Protein AF-A0A662S1Z7-F1 (afdb_monomer_lite)

Secondary structure (DSSP, 8-state):
-------PPPTTTEEE-TTS-EEETTEE-----HHHHHHHHHHHHHHH-HHHHHHHHHHHHHHHHH-

Sequence (67 aa):
MESIMAREFPRGVLEFDEGGRLTLLGRPVILMGKDTIAQLQHSVETVLGSRTAKLAFYHAGVSVGRG

Radius of gyration: 16.49 Å; chains: 1; bounding box: 44×30×34 Å

pLDDT: mean 84.69, std 14.92, range [40.38, 96.44]

Foldseek 3Di:
DDPPPPPPDDPCQWDADPVRFIDGNNHGDDDDDPVRVVVVLVVCCVPPNDVVSVVVVVVVVVVVVPD

Structure (mmCIF, N/CA/C/O backbone):
data_AF-A0A662S1Z7-F1
#
_entry.id   AF-A0A662S1Z7-F1
#
loop_
_atom_site.group_PDB
_atom_site.id
_atom_site.type_symbol
_atom_site.label_atom_id
_atom_site.label_alt_id
_atom_site.label_comp_id
_atom_site.label_asym_id
_atom_site.label_entity_id
_atom_site.label_seq_id
_atom_site.pdbx_PDB_ins_code
_atom_site.Cartn_x
_atom_site.Cartn_y
_atom_site.Cartn_z
_atom_site.occupancy
_atom_site.B_iso_or_equiv
_atom_site.auth_seq_id
_atom_site.auth_comp_id
_atom_site.auth_asym_id
_atom_site.auth_atom_id
_atom_site.pdbx_PDB_model_num
ATOM 1 N N . MET A 1 1 ? 30.182 -21.831 11.661 1.00 40.38 1 MET A N 1
ATOM 2 C CA . MET A 1 1 ? 29.688 -20.496 11.270 1.00 40.38 1 MET A CA 1
ATOM 3 C C . MET A 1 1 ? 28.890 -20.702 9.996 1.00 40.38 1 MET A C 1
ATOM 5 O O . MET A 1 1 ? 29.472 -20.748 8.921 1.00 40.38 1 MET A O 1
ATOM 9 N N . GLU A 1 2 ? 27.603 -21.020 10.128 1.00 42.84 2 GLU A N 1
ATOM 10 C CA . GLU A 1 2 ? 26.750 -21.281 8.966 1.00 42.84 2 GLU A CA 1
ATOM 11 C C . GLU A 1 2 ? 26.426 -19.949 8.293 1.00 42.84 2 GLU A C 1
ATOM 13 O O . GLU A 1 2 ? 25.823 -19.059 8.891 1.00 42.84 2 GLU A O 1
ATOM 18 N N . SER A 1 3 ? 26.902 -19.797 7.058 1.00 46.28 3 SER A N 1
ATOM 19 C CA . SER A 1 3 ? 26.511 -18.707 6.175 1.00 46.28 3 SER A CA 1
ATOM 20 C C . SER A 1 3 ? 25.017 -18.852 5.904 1.00 46.28 3 SER A C 1
ATOM 22 O O . SER A 1 3 ? 24.596 -19.799 5.237 1.00 46.28 3 SER A O 1
ATOM 24 N N . ILE A 1 4 ? 24.206 -17.941 6.444 1.00 54.69 4 ILE A N 1
ATOM 25 C CA . ILE A 1 4 ? 22.824 -17.770 6.003 1.00 54.69 4 ILE A CA 1
ATOM 26 C C . ILE A 1 4 ? 22.932 -17.265 4.565 1.00 54.69 4 ILE A C 1
ATOM 28 O O . ILE A 1 4 ? 23.080 -16.069 4.327 1.00 54.69 4 ILE A O 1
ATOM 32 N N . MET A 1 5 ? 22.932 -18.195 3.610 1.00 48.75 5 MET A N 1
ATOM 33 C CA . MET A 1 5 ? 22.777 -17.896 2.194 1.00 48.75 5 MET A CA 1
ATOM 34 C C . MET A 1 5 ? 21.504 -17.064 2.072 1.00 48.75 5 MET A C 1
ATOM 36 O O . MET A 1 5 ? 20.400 -17.579 2.273 1.00 48.75 5 MET A O 1
ATOM 40 N N . ALA A 1 6 ? 21.657 -15.761 1.825 1.00 62.44 6 ALA A N 1
ATOM 41 C CA . ALA A 1 6 ? 20.536 -14.912 1.474 1.00 62.44 6 ALA A CA 1
ATOM 42 C C . ALA A 1 6 ? 19.865 -15.592 0.283 1.00 62.44 6 ALA A C 1
ATOM 44 O O . ALA A 1 6 ? 20.501 -15.777 -0.754 1.00 62.44 6 ALA A O 1
ATOM 45 N N . ARG A 1 7 ? 18.625 -16.063 0.465 1.00 61.47 7 ARG A N 1
ATOM 46 C CA . ARG A 1 7 ? 17.850 -16.628 -0.639 1.00 61.47 7 ARG A CA 1
ATOM 47 C C . ARG A 1 7 ? 17.858 -15.570 -1.733 1.00 61.47 7 ARG A C 1
ATOM 49 O O . ARG A 1 7 ? 17.365 -14.469 -1.489 1.00 61.47 7 ARG A O 1
ATOM 56 N N . GLU A 1 8 ? 18.481 -15.873 -2.871 1.00 57.09 8 GLU A N 1
ATOM 57 C CA . GLU A 1 8 ? 18.498 -14.942 -3.991 1.00 57.09 8 GLU A CA 1
ATOM 58 C C . GLU A 1 8 ? 17.051 -14.575 -4.304 1.00 57.09 8 GLU A C 1
ATOM 60 O O .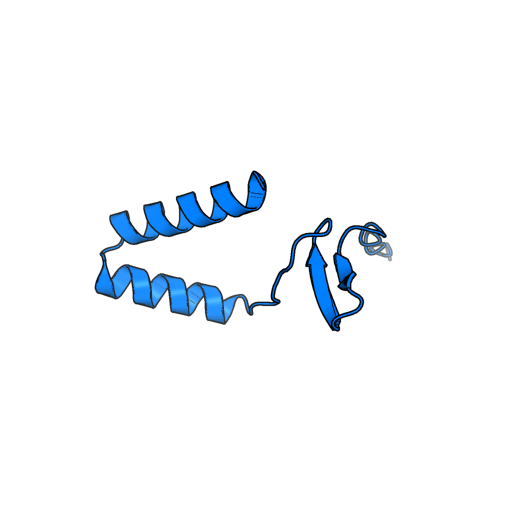 GLU A 1 8 ? 16.185 -15.445 -4.449 1.00 57.09 8 GLU A O 1
ATOM 65 N N . PHE A 1 9 ? 16.776 -13.272 -4.322 1.00 61.38 9 PHE A N 1
ATOM 66 C CA . PHE A 1 9 ? 15.459 -12.786 -4.686 1.00 61.38 9 PHE A CA 1
ATOM 67 C C . PHE A 1 9 ? 15.187 -13.257 -6.122 1.00 61.38 9 PHE A C 1
ATOM 69 O O . PHE A 1 9 ? 16.073 -13.102 -6.971 1.00 61.38 9 PHE A O 1
ATOM 76 N N . PRO A 1 10 ? 14.029 -13.874 -6.415 1.00 65.38 10 PRO A N 1
ATOM 77 C CA . PRO A 1 10 ? 13.828 -14.476 -7.721 1.00 65.38 10 PRO A CA 1
ATOM 78 C C . PRO A 1 10 ? 13.932 -13.403 -8.813 1.00 65.38 10 PRO A C 1
ATOM 80 O O . PRO A 1 10 ? 13.275 -12.362 -8.750 1.00 65.38 10 PRO A O 1
ATOM 83 N N . ARG A 1 11 ? 14.798 -13.642 -9.803 1.00 70.19 11 ARG A N 1
ATOM 84 C CA . ARG A 1 11 ? 14.971 -12.753 -10.963 1.00 70.19 11 ARG A CA 1
ATOM 85 C C . ARG A 1 11 ? 13.662 -12.703 -11.759 1.00 70.19 11 ARG A C 1
ATOM 87 O O . ARG A 1 11 ? 12.959 -13.709 -11.813 1.00 70.19 11 ARG A O 1
ATOM 94 N N . GLY A 1 12 ? 13.313 -11.557 -12.344 1.00 72.31 12 GLY A N 1
ATOM 95 C CA . GLY A 1 12 ? 12.016 -11.388 -13.014 1.00 72.31 12 GLY A CA 1
ATOM 96 C C . GLY A 1 12 ? 10.865 -10.980 -12.093 1.00 72.31 12 GLY A C 1
ATOM 97 O O . GLY A 1 12 ? 9.779 -10.671 -12.575 1.00 72.31 12 GLY A O 1
ATOM 98 N N . VAL A 1 13 ? 11.060 -11.000 -10.767 1.00 84.38 13 VAL A N 1
ATOM 99 C CA . VAL A 1 13 ? 9.981 -10.692 -9.817 1.00 84.38 13 VAL A CA 1
ATOM 100 C C . VAL A 1 13 ? 9.931 -9.217 -9.472 1.00 84.38 13 VAL A C 1
ATOM 102 O O . VAL A 1 13 ? 8.833 -8.691 -9.391 1.00 84.38 13 VAL A O 1
ATOM 105 N N . LEU A 1 14 ? 11.068 -8.548 -9.272 1.00 88.19 14 LEU A N 1
ATOM 106 C CA . LEU A 1 14 ? 11.118 -7.125 -8.938 1.00 88.19 14 LEU A CA 1
ATOM 107 C C . LEU A 1 14 ? 12.057 -6.396 -9.904 1.00 88.19 14 LEU A C 1
ATOM 109 O O . LEU A 1 14 ? 13.260 -6.655 -9.890 1.00 88.19 14 LEU A O 1
ATOM 113 N N . GLU A 1 15 ? 11.517 -5.505 -10.732 1.00 91.38 15 GLU A N 1
ATOM 114 C CA . GLU A 1 15 ? 12.245 -4.888 -11.851 1.00 91.38 15 GLU A CA 1
ATOM 115 C C . GLU A 1 15 ? 11.860 -3.421 -12.049 1.00 91.38 15 GLU A C 1
ATOM 117 O O . GLU A 1 15 ? 10.792 -2.995 -11.616 1.00 91.38 15 GLU A O 1
ATOM 122 N N . PHE A 1 16 ? 12.707 -2.650 -12.731 1.00 91.12 16 PHE A N 1
ATOM 123 C CA . P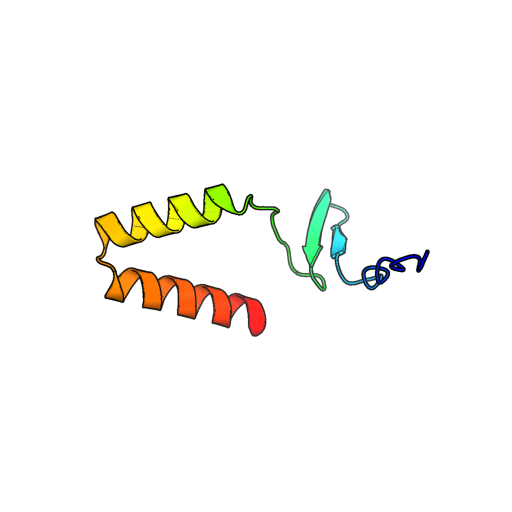HE A 1 16 ? 12.343 -1.320 -13.220 1.00 91.12 16 PHE A CA 1
ATOM 124 C C . PHE A 1 16 ? 11.879 -1.409 -14.678 1.00 91.12 16 PHE A C 1
ATOM 126 O O . PHE A 1 16 ? 12.565 -2.026 -15.491 1.00 91.12 16 PHE A O 1
ATOM 133 N N . ASP A 1 17 ? 10.739 -0.798 -15.009 1.00 91.44 17 ASP A N 1
ATOM 134 C CA . ASP A 1 17 ? 10.271 -0.683 -16.397 1.00 91.44 17 ASP A CA 1
ATOM 135 C C . ASP A 1 17 ? 11.035 0.403 -17.186 1.00 91.44 17 ASP A C 1
ATOM 137 O O . ASP A 1 17 ? 11.848 1.149 -16.633 1.00 91.44 17 ASP A O 1
ATOM 141 N N . GLU A 1 18 ? 10.765 0.524 -18.492 1.00 92.31 18 GLU A N 1
ATOM 142 C CA . GLU A 1 18 ? 11.380 1.546 -19.364 1.00 92.31 18 GLU A CA 1
ATOM 143 C C . GLU A 1 18 ? 11.082 2.989 -18.913 1.00 92.31 18 GLU A C 1
ATOM 145 O O . GLU A 1 18 ? 11.814 3.920 -19.248 1.00 92.31 18 GLU A O 1
ATOM 150 N N . GLY A 1 19 ? 10.018 3.183 -18.127 1.00 92.81 19 GLY A N 1
ATOM 151 C CA . GLY A 1 19 ? 9.646 4.456 -17.516 1.00 92.81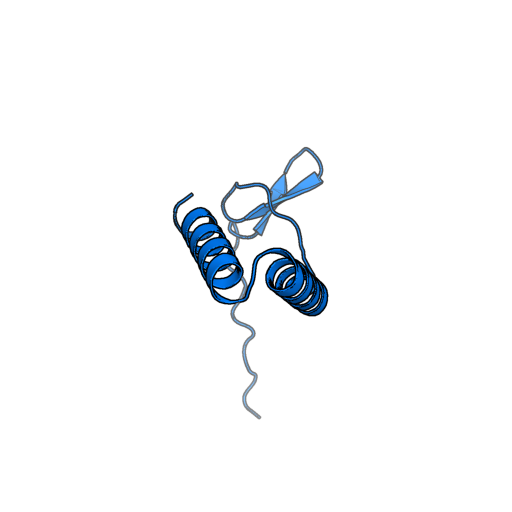 19 GLY A CA 1
ATOM 152 C C . GLY A 1 19 ? 10.286 4.698 -16.145 1.00 92.81 19 GLY A C 1
ATOM 153 O O . GLY A 1 19 ? 9.949 5.692 -15.497 1.00 92.81 19 GLY A O 1
ATOM 154 N N . GLY A 1 20 ? 11.169 3.809 -15.680 1.00 92.00 20 GLY A N 1
ATOM 155 C CA . GLY A 1 20 ? 11.847 3.904 -14.388 1.00 92.00 20 GLY A CA 1
ATOM 156 C C . GLY A 1 20 ? 10.960 3.582 -13.182 1.00 92.00 20 GLY A C 1
ATOM 157 O O . GLY A 1 20 ? 11.298 3.957 -12.058 1.00 92.00 20 GLY A O 1
ATOM 158 N N . ARG A 1 21 ? 9.818 2.913 -13.374 1.00 93.50 21 ARG A N 1
ATOM 159 C CA . ARG A 1 21 ? 8.917 2.518 -12.280 1.00 93.50 21 ARG A CA 1
ATOM 160 C C . ARG A 1 21 ? 9.305 1.156 -11.747 1.00 93.50 21 ARG A C 1
ATOM 162 O O . ARG A 1 21 ? 9.574 0.243 -12.518 1.00 93.50 21 ARG A O 1
ATOM 169 N N . LEU A 1 22 ? 9.257 1.004 -10.427 1.00 92.50 22 LEU A N 1
ATOM 170 C CA . LEU A 1 22 ? 9.405 -0.303 -9.805 1.00 92.50 22 LEU A CA 1
ATOM 171 C C . LEU A 1 22 ? 8.167 -1.154 -10.102 1.00 92.50 22 LEU A C 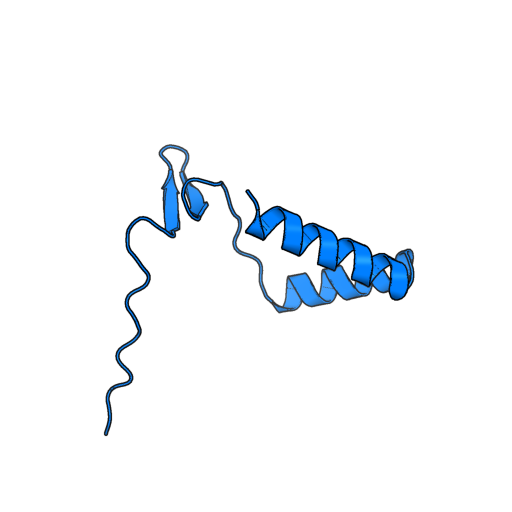1
ATOM 173 O O . LEU A 1 22 ? 7.031 -0.710 -9.926 1.00 92.50 22 LEU A O 1
ATOM 177 N N . THR A 1 23 ? 8.388 -2.389 -10.522 1.00 92.00 23 THR A N 1
ATOM 178 C CA . THR A 1 23 ? 7.356 -3.368 -10.837 1.00 92.00 23 THR A CA 1
ATOM 179 C C . THR A 1 23 ? 7.592 -4.643 -10.043 1.00 92.00 23 THR A C 1
ATOM 181 O O . THR A 1 23 ? 8.732 -5.060 -9.860 1.00 92.00 23 THR A O 1
ATOM 184 N N . LEU A 1 24 ? 6.515 -5.254 -9.555 1.00 89.44 24 LEU A N 1
ATOM 185 C CA . LEU A 1 24 ? 6.494 -6.572 -8.937 1.00 89.44 24 LEU A CA 1
ATOM 186 C C . LEU A 1 24 ? 5.651 -7.490 -9.826 1.00 89.44 24 LEU A C 1
ATOM 188 O O . LEU A 1 24 ? 4.463 -7.227 -10.001 1.00 89.44 24 LEU A O 1
ATOM 192 N N . LEU A 1 25 ? 6.244 -8.541 -10.395 1.00 88.06 25 LEU A N 1
ATOM 193 C CA . LEU A 1 25 ? 5.590 -9.438 -11.359 1.00 88.06 25 LEU A CA 1
ATOM 194 C C . LEU A 1 25 ? 4.942 -8.658 -12.524 1.00 88.06 25 LEU A C 1
ATOM 196 O O . LEU A 1 25 ? 3.807 -8.924 -12.913 1.00 88.06 25 LEU A O 1
ATOM 200 N N . GLY A 1 26 ? 5.636 -7.632 -13.030 1.00 88.06 26 GLY A N 1
ATOM 201 C CA . GLY A 1 26 ? 5.146 -6.750 -14.099 1.00 88.06 26 GLY A CA 1
ATOM 202 C C . GLY A 1 26 ? 4.090 -5.722 -13.669 1.00 88.06 26 GLY A C 1
ATOM 203 O O . GLY A 1 26 ? 3.626 -4.939 -14.496 1.00 88.06 26 GLY A O 1
ATOM 204 N N . ARG A 1 27 ? 3.705 -5.678 -12.387 1.00 88.19 27 ARG A N 1
ATOM 205 C CA . ARG A 1 27 ? 2.726 -4.714 -11.862 1.00 88.19 27 ARG A CA 1
ATOM 206 C C . ARG A 1 27 ? 3.433 -3.548 -11.182 1.00 88.19 27 ARG A C 1
ATOM 208 O O . ARG A 1 27 ? 4.271 -3.799 -10.323 1.00 88.19 27 ARG A O 1
ATOM 215 N N . PRO A 1 28 ? 3.095 -2.286 -11.488 1.00 91.00 28 PRO A N 1
ATOM 216 C CA . PRO A 1 28 ? 3.693 -1.140 -10.813 1.00 91.00 28 PRO A CA 1
ATOM 217 C C . PRO A 1 28 ? 3.481 -1.197 -9.298 1.00 91.00 28 PRO A C 1
ATOM 219 O O . PRO A 1 28 ? 2.359 -1.383 -8.823 1.00 91.00 28 PRO A O 1
ATOM 222 N N . VAL A 1 29 ? 4.557 -1.005 -8.543 1.00 92.19 29 VAL A N 1
ATOM 223 C CA . VAL A 1 29 ? 4.553 -0.971 -7.079 1.00 92.19 29 VAL A CA 1
ATOM 224 C C . VAL A 1 29 ? 5.370 0.209 -6.569 1.00 92.19 29 VAL A C 1
ATOM 226 O O . VAL A 1 29 ? 6.186 0.793 -7.277 1.00 92.19 29 VAL A O 1
ATOM 229 N N . ILE A 1 30 ? 5.160 0.546 -5.301 1.00 91.81 30 ILE A N 1
ATOM 230 C CA . ILE A 1 30 ? 5.981 1.512 -4.577 1.00 91.81 30 ILE A CA 1
ATOM 231 C C . ILE A 1 30 ? 6.598 0.842 -3.357 1.00 91.81 30 ILE A C 1
ATOM 233 O O . ILE A 1 30 ? 5.999 -0.046 -2.748 1.00 91.81 30 ILE A O 1
ATOM 237 N N . LEU A 1 31 ? 7.789 1.297 -2.978 1.00 89.88 31 LEU A N 1
ATOM 238 C CA . LEU A 1 31 ? 8.376 0.945 -1.694 1.00 89.88 31 LEU A CA 1
ATOM 239 C C . LEU A 1 31 ? 7.763 1.840 -0.621 1.00 89.88 31 LEU A C 1
ATOM 241 O O . LEU A 1 31 ? 7.782 3.064 -0.742 1.00 89.88 31 LEU A O 1
ATOM 245 N N . MET A 1 32 ? 7.233 1.228 0.434 1.00 91.25 32 MET A N 1
ATOM 246 C CA . MET A 1 32 ? 6.711 1.952 1.586 1.00 91.25 32 MET A CA 1
ATOM 247 C C . MET A 1 32 ? 7.375 1.446 2.862 1.00 91.25 32 MET A C 1
ATOM 249 O O . MET A 1 32 ? 7.512 0.240 3.068 1.00 91.25 32 MET A O 1
ATOM 253 N N . GLY A 1 33 ? 7.790 2.378 3.720 1.00 93.88 33 GLY A N 1
ATOM 254 C CA . GLY A 1 33 ? 8.335 2.047 5.030 1.00 93.88 33 GLY A CA 1
ATOM 255 C C . GLY A 1 33 ? 7.281 1.374 5.907 1.00 93.88 33 GLY A C 1
ATOM 256 O O . GLY A 1 33 ? 6.113 1.768 5.912 1.00 93.88 33 GLY A O 1
ATOM 257 N N . LYS A 1 34 ? 7.700 0.377 6.691 1.00 92.69 34 LYS A N 1
ATOM 258 C CA . LYS A 1 34 ? 6.819 -0.316 7.643 1.00 92.69 34 LYS A CA 1
ATOM 259 C C . LYS A 1 34 ? 6.142 0.664 8.609 1.00 92.69 34 LYS A C 1
ATOM 261 O O . LYS A 1 34 ? 4.944 0.548 8.852 1.00 92.69 34 LYS A O 1
ATOM 266 N N . ASP A 1 35 ? 6.889 1.643 9.112 1.00 95.62 35 ASP A N 1
ATOM 267 C CA . ASP A 1 35 ? 6.365 2.633 10.059 1.00 95.62 35 ASP A CA 1
ATOM 268 C C . ASP A 1 35 ? 5.352 3.575 9.397 1.00 95.62 35 ASP A C 1
ATOM 270 O O . ASP A 1 35 ? 4.355 3.944 10.012 1.00 95.62 35 ASP A O 1
ATOM 274 N N . THR A 1 36 ? 5.543 3.888 8.112 1.00 94.88 36 THR A N 1
ATOM 275 C CA . THR A 1 36 ? 4.579 4.653 7.311 1.00 94.88 36 THR A CA 1
ATOM 276 C C . THR A 1 36 ? 3.252 3.905 7.174 1.00 94.88 36 THR A C 1
ATOM 278 O O . THR A 1 36 ? 2.192 4.500 7.357 1.00 94.88 36 THR A O 1
ATOM 281 N N . ILE A 1 37 ? 3.291 2.593 6.915 1.00 92.75 37 ILE A N 1
ATOM 282 C CA . ILE A 1 37 ? 2.080 1.756 6.868 1.00 92.75 37 ILE A CA 1
ATOM 283 C C . ILE A 1 37 ? 1.389 1.718 8.235 1.00 92.75 37 ILE A C 1
ATOM 285 O O . ILE A 1 37 ? 0.169 1.848 8.306 1.00 92.75 37 ILE A O 1
ATOM 289 N N . ALA A 1 38 ? 2.150 1.575 9.323 1.00 93.06 38 ALA A N 1
ATOM 290 C CA . ALA A 1 38 ? 1.593 1.554 10.674 1.00 93.06 38 ALA A CA 1
ATOM 291 C C . ALA A 1 38 ? 0.911 2.884 11.037 1.00 93.06 38 ALA A C 1
ATOM 293 O O . ALA A 1 38 ? -0.192 2.883 11.586 1.00 93.06 38 ALA A O 1
ATOM 294 N N . GLN A 1 39 ? 1.524 4.017 10.680 1.00 96.06 39 GLN A N 1
ATOM 295 C CA . GLN A 1 39 ? 0.926 5.341 10.856 1.00 96.06 39 GLN A CA 1
ATOM 296 C C . GLN A 1 39 ? -0.345 5.503 10.021 1.00 96.06 39 GLN A C 1
ATOM 298 O O . GLN A 1 39 ? -1.361 5.947 10.552 1.00 96.06 39 GLN A O 1
ATOM 303 N N . LEU A 1 40 ? -0.327 5.079 8.753 1.00 94.25 40 LEU A N 1
ATOM 304 C CA . LEU A 1 40 ? -1.515 5.085 7.900 1.00 94.25 40 LEU A CA 1
ATOM 305 C C . LEU A 1 40 ? -2.642 4.257 8.526 1.00 94.25 40 LEU A C 1
ATOM 307 O O . LEU A 1 40 ? -3.781 4.719 8.592 1.00 94.25 40 LEU A O 1
ATOM 311 N N . GLN A 1 41 ? -2.331 3.061 9.027 1.00 93.12 41 GLN A N 1
ATOM 312 C CA . GLN A 1 41 ? -3.309 2.222 9.708 1.00 93.12 41 GLN A CA 1
ATOM 313 C C . GLN A 1 41 ? -3.896 2.923 10.931 1.00 93.12 41 GLN A C 1
ATOM 315 O O . GLN A 1 41 ? -5.117 2.980 11.063 1.00 93.12 41 GLN A O 1
ATOM 320 N N . HIS A 1 42 ? -3.053 3.513 11.777 1.00 95.19 42 HIS A N 1
ATOM 321 C CA . HIS A 1 42 ? -3.502 4.248 12.954 1.00 95.19 42 HIS A CA 1
ATOM 322 C C . HIS A 1 42 ? -4.404 5.444 12.596 1.00 95.19 42 HIS A C 1
ATOM 324 O O . HIS A 1 42 ? -5.448 5.647 13.223 1.00 95.19 42 HIS A O 1
ATOM 330 N N . SER A 1 43 ? -4.055 6.213 11.561 1.00 96.31 43 SER A N 1
ATOM 331 C CA . SER A 1 43 ? -4.876 7.331 11.082 1.00 96.31 43 SER A CA 1
ATOM 332 C C . SER A 1 43 ? -6.241 6.861 10.574 1.00 96.31 43 SER A C 1
ATOM 334 O O . SER A 1 43 ? -7.265 7.443 10.929 1.00 96.31 43 SER A O 1
ATOM 336 N N . VAL A 1 44 ? -6.282 5.779 9.794 1.00 95.25 44 VAL A N 1
ATOM 337 C CA . VAL A 1 44 ? -7.538 5.201 9.291 1.00 95.25 44 VAL A CA 1
ATOM 338 C C . VAL A 1 44 ? -8.391 4.651 10.438 1.00 95.25 44 VAL A C 1
ATOM 340 O O . VAL A 1 44 ? -9.602 4.870 10.461 1.00 95.25 44 VAL A O 1
ATOM 343 N N . GLU A 1 45 ? -7.777 3.981 11.416 1.00 96.38 45 GLU A N 1
ATOM 344 C CA . GLU A 1 45 ? -8.452 3.498 12.629 1.00 96.38 45 GLU A CA 1
ATOM 345 C C . GLU A 1 45 ? -9.064 4.639 13.443 1.00 96.38 45 GLU A C 1
ATOM 347 O O . GLU A 1 45 ? -10.190 4.504 13.922 1.00 96.38 45 GLU A O 1
ATOM 352 N N . THR A 1 46 ? -8.358 5.766 13.552 1.00 96.44 46 THR A N 1
ATOM 353 C CA . THR A 1 46 ? -8.824 6.956 14.276 1.00 96.44 46 THR A CA 1
ATOM 354 C C . THR A 1 46 ? -10.045 7.591 13.608 1.00 96.44 46 THR A C 1
ATOM 356 O O . THR A 1 46 ? -10.956 8.038 14.299 1.00 96.44 46 THR A O 1
ATOM 359 N N . VAL A 1 47 ? -10.094 7.608 12.273 1.00 96.19 47 VAL A N 1
ATOM 360 C CA . VAL A 1 47 ? -11.185 8.248 11.516 1.00 96.19 47 VAL A CA 1
ATOM 361 C C . VAL A 1 47 ? -12.398 7.329 11.345 1.00 96.19 47 VAL A C 1
ATOM 363 O O . VAL A 1 47 ? -13.532 7.777 11.490 1.00 96.19 47 VAL A O 1
ATOM 366 N N . LEU A 1 48 ? -12.185 6.050 11.023 1.00 94.69 48 LEU A N 1
ATOM 367 C CA . LEU A 1 48 ? -13.256 5.119 10.628 1.00 94.69 48 LEU A CA 1
ATOM 368 C C . LEU A 1 48 ? -13.638 4.107 11.719 1.00 94.69 48 LEU A C 1
ATOM 370 O O . LEU A 1 48 ? -14.599 3.348 11.558 1.00 94.69 48 LEU A O 1
ATOM 374 N N . GLY A 1 49 ? -12.868 4.056 12.805 1.00 95.62 49 GLY A N 1
ATOM 375 C CA . GLY A 1 49 ? -12.969 3.037 13.839 1.00 95.62 49 GLY A CA 1
ATOM 376 C C . GLY A 1 49 ? -12.241 1.736 13.479 1.00 95.62 49 GLY A C 1
ATOM 377 O O . GLY A 1 49 ? -12.100 1.346 12.315 1.00 95.62 49 GLY A O 1
ATOM 378 N N . SER A 1 50 ? -11.811 1.013 14.518 1.00 93.69 50 SER A N 1
ATOM 379 C CA . SER A 1 50 ? -10.944 -0.171 14.392 1.00 93.69 50 SER A CA 1
ATOM 380 C C . SER A 1 50 ? -11.520 -1.274 13.494 1.00 93.69 50 SER A C 1
ATOM 382 O O . SER A 1 50 ? -10.795 -1.884 12.710 1.00 93.69 50 SER A O 1
ATOM 384 N N . ARG A 1 51 ? -12.834 -1.534 13.561 1.00 94.94 51 ARG A N 1
ATOM 385 C CA . ARG A 1 51 ? -13.469 -2.590 12.753 1.00 94.94 51 ARG A CA 1
ATOM 386 C C . ARG A 1 51 ? -13.425 -2.271 11.256 1.00 94.94 51 ARG A C 1
ATOM 388 O O . ARG A 1 51 ? -13.078 -3.143 10.463 1.00 94.94 51 ARG A O 1
ATOM 395 N N . THR A 1 52 ? -13.757 -1.038 10.884 1.00 94.94 52 THR A N 1
ATOM 396 C CA . THR A 1 52 ? -13.785 -0.588 9.486 1.00 94.94 52 THR A CA 1
ATOM 397 C C . THR A 1 52 ? -12.380 -0.540 8.901 1.00 94.94 52 THR A C 1
ATOM 399 O O . THR A 1 52 ? -12.158 -1.036 7.800 1.00 94.94 52 THR A O 1
ATOM 402 N N . ALA A 1 53 ? -11.411 -0.029 9.665 1.00 93.81 53 ALA A N 1
ATOM 403 C CA . ALA A 1 53 ? -10.014 -0.008 9.251 1.00 93.81 53 ALA A CA 1
ATOM 404 C C . ALA A 1 53 ? -9.474 -1.422 8.983 1.00 93.81 53 ALA A C 1
ATOM 406 O O . ALA A 1 53 ? -8.917 -1.670 7.917 1.00 93.81 53 ALA A O 1
ATOM 407 N N . LYS A 1 54 ? -9.723 -2.387 9.882 1.00 93.50 54 LYS A N 1
ATOM 408 C CA . LYS A 1 54 ? -9.322 -3.792 9.674 1.00 93.50 54 LYS A CA 1
ATOM 409 C C . LYS A 1 54 ? -9.891 -4.380 8.383 1.00 93.50 54 LYS A C 1
ATOM 411 O O . LYS A 1 54 ? -9.164 -5.056 7.660 1.00 93.50 54 LYS A O 1
ATOM 416 N N . LEU A 1 55 ? -11.163 -4.112 8.078 1.00 95.38 55 LEU A N 1
ATOM 417 C CA . LEU A 1 55 ? -11.777 -4.554 6.823 1.00 95.38 55 LEU A CA 1
ATOM 418 C C . LEU A 1 55 ? -11.123 -3.887 5.607 1.00 95.38 55 LEU A C 1
ATOM 420 O O . LEU A 1 55 ? -10.823 -4.575 4.635 1.00 95.38 55 LEU A O 1
ATOM 424 N N . ALA A 1 56 ? -10.844 -2.583 5.669 1.00 92.38 56 ALA A N 1
ATOM 425 C CA . ALA A 1 56 ? -10.175 -1.863 4.587 1.00 92.38 56 ALA A CA 1
ATOM 426 C C . ALA A 1 56 ? -8.779 -2.440 4.288 1.00 92.38 56 ALA A C 1
ATOM 428 O O . ALA A 1 56 ? -8.475 -2.738 3.133 1.00 92.38 56 ALA A O 1
ATOM 429 N N . PHE A 1 57 ? -7.959 -2.680 5.317 1.00 91.62 57 PHE A N 1
ATOM 430 C CA . PHE A 1 57 ? -6.634 -3.290 5.144 1.00 91.62 57 PHE A CA 1
ATOM 431 C C . PHE A 1 57 ? -6.705 -4.752 4.692 1.00 91.62 57 PHE A C 1
ATOM 433 O O . PHE A 1 57 ? -5.901 -5.169 3.858 1.00 91.62 57 PHE A O 1
ATOM 440 N N . TYR A 1 58 ? -7.687 -5.522 5.172 1.00 92.12 58 TYR A N 1
ATOM 441 C CA . TYR A 1 58 ? -7.935 -6.876 4.677 1.00 92.12 58 TYR A CA 1
ATOM 442 C C . TYR A 1 58 ? -8.243 -6.871 3.173 1.00 92.12 58 TYR A C 1
ATOM 444 O O . TYR A 1 58 ? -7.607 -7.595 2.407 1.00 92.12 58 TYR A O 1
ATOM 452 N N . HIS A 1 59 ? -9.164 -6.011 2.729 1.00 92.31 59 HIS A N 1
ATOM 453 C CA . HIS A 1 59 ? -9.501 -5.881 1.312 1.00 92.31 59 HIS A CA 1
ATOM 454 C C . HIS A 1 59 ? -8.317 -5.396 0.472 1.00 92.31 59 HIS A C 1
ATOM 456 O O . HIS A 1 59 ? -8.095 -5.935 -0.611 1.00 92.31 59 HIS A O 1
ATOM 462 N N . ALA A 1 60 ? -7.525 -4.444 0.973 1.00 88.81 60 ALA A N 1
ATOM 463 C CA . ALA A 1 60 ? -6.306 -4.000 0.302 1.00 88.81 60 ALA A CA 1
ATOM 464 C C . ALA A 1 60 ? -5.319 -5.164 0.097 1.00 88.81 60 ALA A C 1
ATOM 466 O O . ALA A 1 60 ? -4.838 -5.366 -1.017 1.0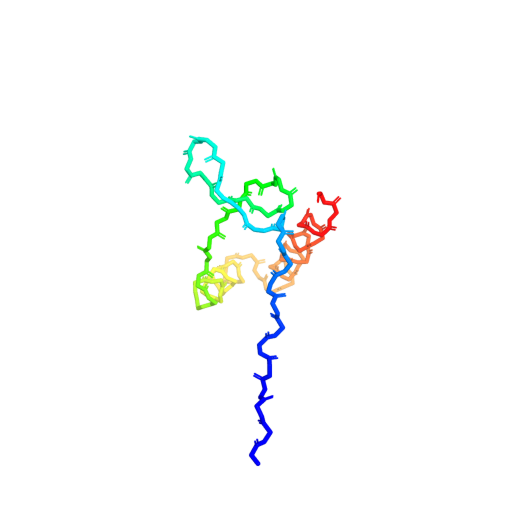0 88.81 60 ALA A O 1
ATOM 467 N N . GLY A 1 61 ? -5.083 -5.986 1.127 1.00 88.00 61 GLY A N 1
ATOM 468 C CA . GLY A 1 61 ? -4.220 -7.167 1.029 1.00 88.00 61 GLY A CA 1
ATOM 469 C C . GLY A 1 61 ? -4.731 -8.212 0.030 1.00 88.00 61 GLY A C 1
ATOM 470 O O . GLY A 1 61 ? -3.957 -8.731 -0.774 1.00 88.00 61 GLY A O 1
ATOM 471 N N . VAL A 1 62 ? -6.041 -8.478 0.020 1.00 85.31 62 VAL A N 1
ATOM 472 C CA . VAL A 1 62 ? -6.665 -9.397 -0.951 1.00 85.31 62 VAL A CA 1
ATOM 473 C C . VAL A 1 62 ? -6.509 -8.888 -2.388 1.00 85.31 62 VAL A C 1
A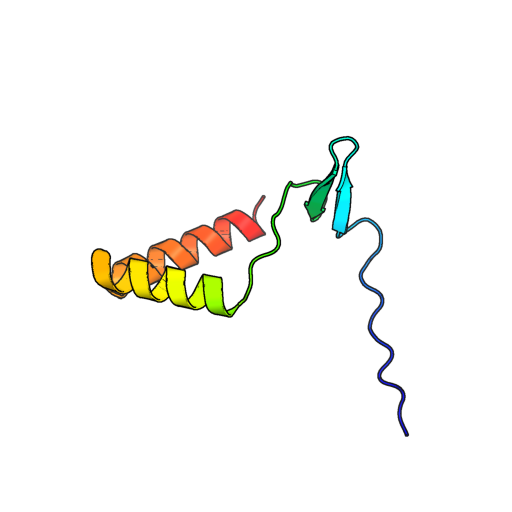TOM 475 O O . VAL A 1 62 ? -6.192 -9.677 -3.278 1.00 85.31 62 VAL A O 1
ATOM 478 N N . SER A 1 63 ? -6.692 -7.587 -2.627 1.00 84.62 63 SER A N 1
ATOM 479 C CA . SER A 1 63 ? -6.521 -6.978 -3.955 1.00 84.62 63 SER A CA 1
ATOM 480 C C . SER A 1 63 ? -5.077 -7.044 -4.457 1.00 84.62 63 SER A C 1
ATOM 482 O O . SER A 1 63 ? -4.850 -7.211 -5.655 1.00 84.62 63 SER A O 1
ATOM 484 N N . VAL A 1 64 ? -4.096 -6.951 -3.556 1.00 82.00 64 VAL A N 1
ATOM 485 C CA . VAL A 1 64 ? -2.678 -7.123 -3.904 1.00 82.00 64 VAL A CA 1
ATOM 486 C C . VAL A 1 64 ? -2.405 -8.569 -4.324 1.00 82.00 64 VAL A C 1
ATOM 488 O O . VAL A 1 64 ? -1.836 -8.779 -5.388 1.00 82.00 64 VAL A O 1
ATOM 491 N N . GLY A 1 65 ? -2.858 -9.557 -3.543 1.00 75.88 65 GLY A N 1
ATOM 492 C CA . GLY A 1 65 ? -2.566 -10.975 -3.792 1.00 75.88 65 GLY A CA 1
ATOM 493 C C . GLY A 1 65 ? -3.321 -11.628 -4.957 1.00 75.88 65 GLY A C 1
ATOM 494 O O . GLY A 1 65 ? -2.955 -12.728 -5.359 1.00 75.88 65 GLY A O 1
ATOM 495 N N . ARG A 1 66 ? -4.383 -10.999 -5.480 1.00 71.31 66 ARG A N 1
ATOM 496 C CA . ARG A 1 66 ? -5.186 -11.531 -6.601 1.00 71.31 66 ARG A CA 1
ATOM 497 C C . ARG A 1 66 ? -4.850 -10.956 -7.973 1.00 71.31 66 ARG A C 1
ATOM 499 O O . ARG A 1 66 ? -5.353 -11.490 -8.958 1.00 71.31 66 ARG A O 1
ATOM 506 N N . GLY A 1 67 ? -4.136 -9.838 -8.032 1.00 56.25 67 GLY A N 1
ATOM 507 C CA . GLY A 1 67 ? -3.892 -9.149 -9.298 1.00 56.25 67 GLY A CA 1
ATOM 508 C C . GLY A 1 67 ? -2.563 -9.494 -9.933 1.00 56.25 67 GLY A C 1
ATOM 509 O O . GLY A 1 67 ? -1.656 -9.948 -9.201 1.00 56.25 67 GLY A O 1
#